Protein AF-A0A5C4T5H6-F1 (afdb_monomer_lite)

Sequence (127 aa):
MCQAFSWIGALLEVRLGWIAFPVREFPRATDLGVTTEFFFYPLCCALYFIFEPRRTRLMRGLYLLIWAFGLAMLDGLLSNYTDLLEYGRYAWYWSALDIALIFAVSNVYTRWFFKSSAMRSERRMPP

pLDDT: mean 85.36, std 9.33, range [51.44, 94.62]

InterPro domains:
  IPR048147 CBO0543-like [NF041644] (1-102)

Structure (mmCIF, N/CA/C/O backbone):
data_AF-A0A5C4T5H6-F1
#
_entry.id   AF-A0A5C4T5H6-F1
#
loop_
_atom_site.group_PDB
_atom_site.id
_atom_site.type_symbol
_atom_site.label_atom_id
_atom_site.label_alt_id
_atom_site.label_comp_id
_atom_site.label_asym_id
_atom_site.label_entity_id
_atom_site.label_seq_id
_atom_site.pdbx_PDB_ins_code
_atom_site.Cartn_x
_atom_site.Cartn_y
_atom_site.Cartn_z
_atom_site.occupancy
_atom_site.B_iso_or_equiv
_atom_site.auth_seq_id
_atom_site.auth_comp_id
_atom_site.auth_asym_id
_atom_site.auth_atom_id
_atom_site.pdbx_PDB_model_num
ATOM 1 N N . MET A 1 1 ? -7.691 -6.331 -9.777 1.00 77.31 1 MET A N 1
ATOM 2 C CA . MET A 1 1 ? -6.730 -7.370 -9.336 1.00 77.31 1 MET A CA 1
ATOM 3 C C . MET A 1 1 ? -6.230 -7.063 -7.939 1.00 77.31 1 MET A C 1
ATOM 5 O O . MET A 1 1 ? -6.552 -7.827 -7.047 1.00 77.31 1 MET A O 1
ATOM 9 N N . CYS A 1 2 ? -5.571 -5.918 -7.736 1.00 85.50 2 CYS A N 1
ATOM 10 C CA . CYS A 1 2 ? -5.068 -5.477 -6.429 1.00 85.50 2 CYS A CA 1
ATOM 11 C C . CYS A 1 2 ? -6.079 -5.623 -5.282 1.00 85.50 2 CYS A C 1
ATOM 13 O O . CYS A 1 2 ? -5.791 -6.295 -4.305 1.00 85.50 2 CYS A O 1
ATOM 15 N N . GLN A 1 3 ? -7.301 -5.129 -5.493 1.00 88.38 3 GLN A N 1
ATOM 16 C CA . GLN A 1 3 ? -8.418 -5.223 -4.549 1.00 88.38 3 GLN A CA 1
ATOM 17 C C . GLN A 1 3 ? -8.764 -6.657 -4.105 1.00 88.38 3 GLN A C 1
ATOM 19 O O . GLN A 1 3 ? -9.054 -6.888 -2.943 1.00 88.38 3 GLN A O 1
ATOM 24 N N . ALA A 1 4 ? -8.729 -7.645 -5.006 1.00 89.12 4 ALA A N 1
ATOM 25 C CA . ALA A 1 4 ? -9.054 -9.024 -4.632 1.00 89.12 4 ALA A CA 1
ATOM 26 C C . ALA A 1 4 ? -7.958 -9.640 -3.750 1.00 89.12 4 ALA A C 1
ATOM 28 O O . ALA A 1 4 ? -8.259 -10.339 -2.788 1.00 89.12 4 ALA A O 1
ATOM 29 N N . PHE A 1 5 ? -6.689 -9.361 -4.068 1.00 88.50 5 PHE A N 1
ATOM 30 C CA . PHE A 1 5 ? -5.560 -9.830 -3.269 1.00 88.50 5 PHE A CA 1
ATOM 31 C C . PHE A 1 5 ? -5.485 -9.124 -1.916 1.00 88.50 5 PHE A C 1
ATOM 33 O O . PHE A 1 5 ? -5.267 -9.800 -0.916 1.00 88.50 5 PHE A O 1
ATOM 40 N N . SER A 1 6 ? -5.723 -7.808 -1.872 1.00 87.88 6 SER A N 1
ATOM 41 C CA . SER A 1 6 ? -5.739 -7.055 -0.615 1.00 87.88 6 SER A CA 1
ATOM 42 C C . SER A 1 6 ? -6.850 -7.534 0.308 1.00 87.88 6 SER A C 1
ATOM 44 O O . SER A 1 6 ? -6.586 -7.784 1.471 1.00 87.88 6 SER A O 1
ATOM 46 N N . TRP A 1 7 ? -8.055 -7.795 -0.203 1.00 90.75 7 TRP A N 1
ATOM 47 C CA . TRP A 1 7 ? -9.142 -8.305 0.637 1.00 90.75 7 TRP A CA 1
ATOM 48 C C . TRP A 1 7 ? -8.864 -9.683 1.218 1.00 90.75 7 TRP A C 1
ATOM 50 O O . TRP A 1 7 ? -9.181 -9.925 2.377 1.00 90.75 7 TRP A O 1
ATOM 60 N N . ILE A 1 8 ? -8.292 -10.594 0.426 1.00 90.25 8 ILE A N 1
ATOM 61 C CA . ILE A 1 8 ? -7.930 -11.924 0.926 1.00 90.25 8 ILE A CA 1
ATOM 62 C C . ILE A 1 8 ? -6.840 -11.802 1.998 1.00 90.25 8 ILE A C 1
ATOM 64 O O . ILE A 1 8 ? -6.954 -12.460 3.030 1.00 90.25 8 ILE A O 1
ATOM 68 N N . GLY A 1 9 ? -5.831 -10.953 1.771 1.00 88.25 9 GLY A N 1
ATOM 69 C CA . GLY A 1 9 ? -4.773 -10.659 2.743 1.00 88.25 9 GLY A CA 1
ATOM 70 C C . GLY A 1 9 ? -5.336 -10.081 4.038 1.00 88.25 9 GLY A C 1
ATOM 71 O O . GLY A 1 9 ? -5.243 -10.717 5.082 1.00 88.25 9 GLY A O 1
ATOM 72 N N . ALA A 1 10 ? -6.058 -8.965 3.948 1.00 88.56 10 ALA A N 1
ATOM 73 C CA . ALA A 1 10 ? -6.642 -8.283 5.097 1.00 88.56 10 ALA A CA 1
ATOM 74 C C . ALA A 1 10 ? -7.619 -9.176 5.881 1.00 88.56 10 ALA A C 1
ATOM 76 O O . ALA A 1 10 ? -7.608 -9.194 7.111 1.00 88.56 10 ALA A O 1
ATOM 77 N N . LEU A 1 11 ? -8.448 -9.978 5.199 1.00 90.56 11 LEU A N 1
ATOM 78 C CA . LEU A 1 11 ? -9.341 -10.922 5.875 1.00 90.56 11 LEU A CA 1
ATOM 79 C C . LEU A 1 11 ? -8.549 -11.996 6.632 1.00 90.56 11 LEU A C 1
ATOM 81 O O . LEU A 1 11 ? -8.932 -12.370 7.741 1.00 90.56 11 LEU A O 1
ATOM 85 N N . LEU A 1 12 ? -7.459 -12.501 6.050 1.00 90.38 12 LEU A N 1
ATOM 86 C CA . LEU A 1 12 ? -6.587 -13.473 6.703 1.00 90.38 12 LEU A CA 1
ATOM 87 C C . LEU A 1 12 ? -5.895 -12.856 7.924 1.00 90.38 12 LEU A C 1
ATOM 89 O O . LEU A 1 12 ? -5.910 -13.458 8.994 1.00 90.38 12 LEU A O 1
ATOM 93 N N . GLU A 1 13 ? -5.361 -11.646 7.794 1.00 89.06 13 GLU A N 1
ATOM 94 C CA . GLU A 1 13 ? -4.701 -10.901 8.872 1.00 89.06 13 GLU A CA 1
ATOM 95 C C . GLU A 1 13 ? -5.649 -10.642 10.050 1.00 89.06 13 GLU A C 1
ATOM 97 O O . GLU A 1 13 ? -5.285 -10.888 11.203 1.00 89.06 13 GLU A O 1
ATOM 102 N N . VAL A 1 14 ? -6.897 -10.248 9.774 1.00 89.50 14 VAL A N 1
ATOM 103 C CA . VAL A 1 14 ? -7.933 -10.083 10.807 1.00 89.50 14 VAL A CA 1
ATOM 104 C C . VAL A 1 14 ? -8.283 -11.414 11.466 1.00 89.50 14 VAL A C 1
ATOM 106 O O . VAL A 1 14 ? -8.369 -11.501 12.691 1.00 89.50 14 VAL A O 1
ATOM 109 N N . ARG A 1 15 ? -8.443 -12.490 10.685 1.00 90.31 15 ARG A N 1
ATOM 110 C CA . ARG A 1 15 ? -8.738 -13.829 11.226 1.00 90.31 15 ARG A CA 1
ATOM 111 C C . ARG A 1 15 ? -7.612 -14.377 12.098 1.00 90.31 15 ARG A C 1
ATOM 113 O O . ARG A 1 15 ? -7.893 -15.100 13.050 1.00 90.31 15 ARG A O 1
ATOM 120 N N . LEU A 1 16 ? -6.364 -14.038 11.787 1.00 88.06 16 LEU A N 1
ATOM 121 C CA . LEU A 1 16 ? -5.187 -14.410 12.570 1.00 88.06 16 LEU A CA 1
ATOM 122 C C . LEU A 1 16 ? -4.942 -13.475 13.769 1.00 88.06 16 LEU A C 1
ATOM 124 O O . LEU A 1 16 ? -4.033 -13.732 14.560 1.00 88.06 16 LEU A O 1
ATOM 128 N N . GLY A 1 17 ? -5.740 -12.412 13.924 1.00 86.62 17 GLY A N 1
ATOM 129 C CA . GLY A 1 17 ? -5.588 -11.421 14.991 1.00 86.62 17 GLY A CA 1
ATOM 130 C C . GLY A 1 17 ? -4.324 -10.570 14.850 1.00 86.62 17 GLY A C 1
ATOM 131 O O . GLY A 1 17 ? -3.790 -10.084 15.848 1.00 86.62 17 GLY A O 1
ATOM 132 N N . TRP A 1 18 ? -3.797 -10.438 13.631 1.00 88.12 18 TRP A N 1
ATOM 133 C CA . TRP A 1 18 ? -2.633 -9.598 13.346 1.00 88.12 18 TRP A CA 1
ATOM 134 C C . TRP A 1 18 ? -3.023 -8.127 13.292 1.00 88.12 18 TRP A C 1
ATOM 136 O O . TRP A 1 18 ? -2.299 -7.280 13.817 1.00 88.12 18 TRP A O 1
ATOM 146 N N . ILE A 1 19 ? -4.197 -7.862 12.722 1.00 88.81 19 ILE A N 1
ATOM 147 C CA . ILE A 1 19 ? -4.794 -6.540 12.591 1.00 88.81 19 ILE A CA 1
ATOM 148 C C . ILE A 1 19 ? -6.234 -6.598 13.099 1.00 88.81 19 ILE A C 1
ATOM 150 O O . ILE A 1 19 ? -6.942 -7.584 12.896 1.00 88.81 19 ILE A O 1
ATOM 154 N N . ALA A 1 20 ? -6.678 -5.531 13.747 1.00 89.00 20 ALA A N 1
ATOM 155 C CA . ALA A 1 20 ? -8.071 -5.285 14.059 1.00 89.00 20 ALA A CA 1
ATOM 156 C C . ALA A 1 20 ? -8.470 -3.892 13.566 1.00 89.00 20 ALA A C 1
ATOM 158 O O . ALA A 1 20 ? -7.658 -2.973 13.522 1.00 89.00 20 ALA A O 1
ATOM 159 N N . PHE A 1 21 ? -9.741 -3.740 13.211 1.00 89.62 21 PHE A N 1
ATOM 160 C CA . PHE A 1 21 ? -10.343 -2.450 12.884 1.00 89.62 21 PHE A CA 1
ATOM 161 C C . PHE A 1 21 ? -11.379 -2.145 13.975 1.00 89.62 21 PHE A C 1
ATOM 163 O O . PHE A 1 21 ? -12.477 -2.709 13.917 1.00 89.62 21 PHE A O 1
ATOM 170 N N . PRO A 1 22 ? -11.035 -1.353 15.010 1.00 86.44 22 PRO A N 1
ATOM 171 C CA . PRO A 1 22 ? -11.933 -1.065 16.132 1.00 86.44 22 PRO A CA 1
ATOM 172 C C . PRO A 1 22 ? -13.133 -0.222 15.698 1.00 86.44 22 PRO A C 1
ATOM 174 O O . PRO A 1 22 ? -14.285 -0.562 15.981 1.00 86.44 22 PRO A O 1
ATOM 177 N N . VAL A 1 23 ? -12.866 0.855 14.957 1.00 86.25 23 VAL A N 1
ATOM 178 C CA . VAL A 1 23 ? -13.886 1.730 14.377 1.00 86.25 23 VAL A CA 1
ATOM 179 C C . VAL A 1 23 ? -14.125 1.320 12.925 1.00 86.25 23 VAL A C 1
ATOM 181 O O . VAL A 1 23 ? -13.258 1.480 12.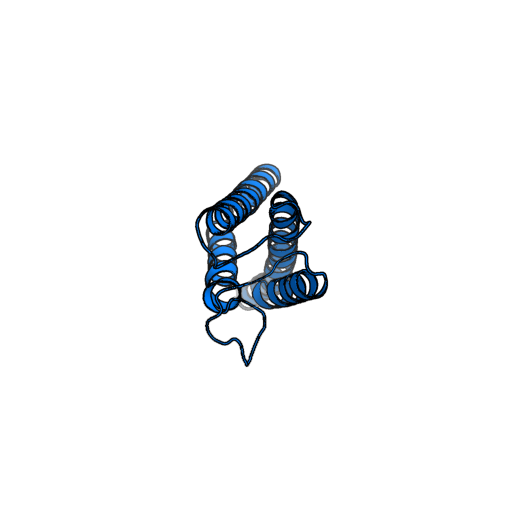070 1.00 86.25 23 VAL A O 1
ATOM 184 N N . ARG A 1 24 ? -15.320 0.786 12.640 1.00 87.19 24 ARG A N 1
ATOM 185 C CA . ARG A 1 24 ? -15.723 0.308 11.304 1.00 87.19 24 ARG A CA 1
ATOM 186 C C . ARG A 1 24 ? -17.015 0.960 10.850 1.00 87.19 24 ARG A C 1
ATOM 188 O O . ARG A 1 24 ? -17.927 1.153 11.652 1.00 87.19 24 ARG A O 1
ATOM 195 N N . GLU A 1 25 ? -17.132 1.215 9.552 1.00 87.31 25 GLU A N 1
ATOM 196 C CA . GLU A 1 25 ? -18.322 1.832 8.961 1.00 87.31 25 GLU A CA 1
ATOM 197 C C . GLU A 1 25 ? -19.502 0.854 8.905 1.00 87.31 25 GLU A C 1
ATOM 199 O O . GLU A 1 25 ? -20.645 1.232 9.158 1.00 87.31 25 GLU A O 1
ATOM 204 N N . PHE A 1 26 ? -19.230 -0.425 8.618 1.00 88.69 26 PHE A N 1
ATOM 205 C CA . PHE A 1 26 ? -20.254 -1.465 8.469 1.00 88.69 26 PHE A CA 1
ATOM 206 C C . PHE A 1 26 ? -19.968 -2.702 9.340 1.00 88.69 26 PHE A C 1
ATOM 208 O O . PHE A 1 26 ? -19.797 -3.804 8.812 1.00 88.69 26 PHE A O 1
ATOM 215 N N . PRO A 1 27 ? -19.992 -2.574 10.682 1.00 86.38 27 PRO A N 1
ATOM 216 C CA . PRO A 1 27 ? -19.557 -3.628 11.607 1.00 86.38 27 PRO A CA 1
ATOM 217 C C . PRO A 1 27 ? -20.422 -4.898 11.583 1.00 86.38 27 PRO A C 1
ATOM 219 O O . PRO A 1 27 ? -20.023 -5.915 12.135 1.00 86.38 27 PRO A O 1
ATOM 222 N N . ARG A 1 28 ? -21.620 -4.856 10.978 1.00 85.81 28 ARG A N 1
ATOM 223 C CA . ARG A 1 28 ? -22.487 -6.037 10.795 1.00 85.81 28 ARG A CA 1
ATOM 224 C C . ARG A 1 28 ? -22.240 -6.783 9.482 1.00 85.81 28 ARG A C 1
ATOM 226 O O . ARG A 1 28 ? -22.709 -7.906 9.345 1.00 85.81 28 ARG A O 1
ATOM 233 N N . ALA A 1 29 ? -21.582 -6.148 8.514 1.00 87.31 29 ALA A N 1
ATOM 234 C CA . ALA A 1 29 ? -21.370 -6.708 7.182 1.00 87.31 29 ALA A CA 1
ATOM 235 C C . ALA A 1 29 ? -19.943 -7.233 6.996 1.00 87.31 29 ALA A C 1
ATOM 237 O O . ALA A 1 29 ? -19.748 -8.229 6.305 1.00 87.31 29 ALA A O 1
ATOM 238 N N . THR A 1 30 ? -18.952 -6.566 7.593 1.00 85.50 30 THR A N 1
ATOM 239 C CA . THR A 1 30 ? -17.540 -6.924 7.456 1.00 85.50 30 THR A CA 1
ATOM 240 C C . THR A 1 30 ? -16.738 -6.526 8.694 1.00 85.50 30 THR A C 1
ATOM 242 O O . THR A 1 30 ? -17.036 -5.525 9.347 1.00 85.50 30 THR A O 1
ATOM 245 N N . ASP A 1 31 ? -15.700 -7.310 8.986 1.00 84.81 31 ASP A N 1
ATOM 246 C CA . ASP A 1 31 ? -14.708 -7.017 10.027 1.00 84.81 31 ASP A CA 1
ATOM 247 C C . ASP A 1 31 ? -13.582 -6.088 9.525 1.00 84.81 31 ASP A C 1
ATOM 249 O O . ASP A 1 31 ? -12.687 -5.734 10.292 1.00 84.81 31 ASP A O 1
ATOM 253 N N . LEU A 1 32 ? -13.632 -5.683 8.250 1.00 88.06 32 LEU A N 1
ATOM 254 C CA . LEU A 1 32 ? -12.667 -4.796 7.594 1.00 88.06 32 LEU A CA 1
ATOM 255 C C . LEU A 1 32 ? -13.137 -3.335 7.596 1.00 88.06 32 LEU A C 1
ATOM 257 O O . LEU A 1 32 ? -14.335 -3.066 7.485 1.00 88.06 32 LEU A O 1
ATOM 261 N N . GLY A 1 33 ? -12.191 -2.394 7.633 1.00 86.69 33 GLY A N 1
ATOM 262 C CA . GLY A 1 33 ? -12.460 -0.987 7.325 1.00 86.69 33 GLY A CA 1
ATOM 263 C C . GLY A 1 33 ? -12.799 -0.822 5.843 1.00 86.69 33 GLY A C 1
ATOM 264 O O . GLY A 1 33 ? -11.985 -1.130 4.971 1.00 86.69 33 GLY A O 1
ATOM 265 N N . VAL A 1 34 ? -14.009 -0.361 5.522 1.00 87.81 34 VAL A N 1
ATOM 266 C CA . VAL A 1 34 ? -14.449 -0.268 4.123 1.00 87.81 34 VAL A CA 1
ATOM 267 C C . VAL A 1 34 ? -13.711 0.853 3.402 1.00 87.81 34 VAL A C 1
ATOM 269 O O . VAL A 1 34 ? -13.236 0.649 2.287 1.00 87.81 34 VAL A O 1
ATOM 272 N N . THR A 1 35 ? -13.538 2.018 4.024 1.00 88.56 35 THR A N 1
ATOM 273 C CA . THR A 1 35 ? -12.835 3.144 3.389 1.00 88.56 35 THR A CA 1
ATOM 274 C C . THR A 1 35 ? -11.381 2.796 3.071 1.00 88.56 35 THR A C 1
ATOM 276 O O . THR A 1 35 ? -10.891 3.113 1.985 1.00 88.56 35 THR A O 1
ATOM 279 N N . THR A 1 36 ? -10.695 2.094 3.972 1.00 86.38 36 THR A N 1
ATOM 280 C CA . THR A 1 36 ? -9.296 1.701 3.778 1.00 86.38 36 THR A CA 1
ATOM 281 C C . THR A 1 36 ? -9.172 0.598 2.723 1.00 86.38 36 THR A C 1
ATOM 283 O O . THR A 1 36 ? -8.540 0.801 1.683 1.00 86.38 36 THR A O 1
ATOM 286 N N . GLU A 1 37 ? -9.855 -0.533 2.915 1.00 88.25 37 GLU A N 1
ATOM 287 C CA . GLU A 1 37 ? -9.679 -1.737 2.088 1.00 88.25 37 GLU A CA 1
ATOM 288 C C . GLU A 1 37 ? -10.344 -1.655 0.710 1.00 88.25 37 GLU A C 1
ATOM 290 O O . GLU A 1 37 ? -9.886 -2.282 -0.251 1.00 88.25 37 GLU A O 1
ATOM 295 N N . PHE A 1 38 ? -11.443 -0.908 0.577 1.00 87.94 38 PHE A N 1
ATOM 296 C CA . PHE A 1 38 ? -12.230 -0.868 -0.662 1.00 87.94 38 PHE A CA 1
ATOM 297 C C . PHE A 1 38 ? -11.922 0.366 -1.509 1.00 87.94 38 PHE A C 1
ATOM 299 O O . PHE A 1 38 ? -12.113 0.313 -2.724 1.00 87.94 38 PHE A O 1
ATOM 306 N N . PHE A 1 39 ? -11.423 1.451 -0.908 1.00 90.44 39 PHE A N 1
ATOM 307 C CA . PHE A 1 39 ? -11.142 2.695 -1.627 1.00 90.44 39 PHE A CA 1
ATOM 308 C C . PHE A 1 39 ? -9.668 3.081 -1.581 1.00 90.44 39 PHE A C 1
ATOM 310 O O . PHE A 1 39 ? -9.054 3.218 -2.640 1.00 90.44 39 PHE A O 1
ATOM 317 N N . PHE A 1 40 ? -9.086 3.228 -0.389 1.00 91.12 40 PHE A N 1
ATOM 318 C CA . PHE A 1 40 ? -7.731 3.758 -0.234 1.00 91.12 40 PHE A CA 1
ATOM 319 C C . PHE A 1 40 ? -6.670 2.868 -0.894 1.00 91.12 40 PHE A C 1
ATOM 321 O O . PHE A 1 40 ? -5.992 3.317 -1.821 1.00 91.12 40 PHE A O 1
ATOM 328 N N . TYR A 1 41 ? -6.566 1.591 -0.512 1.00 88.94 41 TYR A N 1
ATOM 329 C CA . TYR A 1 41 ? -5.554 0.698 -1.092 1.00 88.94 41 TYR A CA 1
ATOM 330 C C . TYR A 1 41 ? -5.728 0.464 -2.599 1.00 88.94 41 TYR A C 1
ATOM 332 O O . TYR A 1 41 ? -4.732 0.556 -3.328 1.00 88.94 41 TYR A O 1
ATOM 340 N N . PRO A 1 42 ? -6.948 0.225 -3.130 1.00 90.38 42 PRO A N 1
ATOM 341 C CA . PRO A 1 42 ? -7.150 0.136 -4.575 1.00 90.38 42 PRO A CA 1
ATOM 342 C C . PRO A 1 42 ? -6.752 1.414 -5.326 1.00 90.38 42 PRO A C 1
ATOM 344 O O . PRO A 1 42 ? -6.151 1.317 -6.399 1.00 90.38 42 PRO A O 1
ATOM 347 N N . LEU A 1 43 ? -7.025 2.597 -4.761 1.00 92.44 43 LEU A N 1
ATOM 348 C CA . LEU A 1 43 ? -6.614 3.881 -5.332 1.00 92.44 43 LEU A CA 1
ATOM 349 C C . LEU A 1 43 ? -5.088 4.027 -5.344 1.00 92.44 43 LEU A C 1
ATOM 351 O O . LEU A 1 43 ? -4.515 4.327 -6.392 1.00 92.44 43 LEU A O 1
ATOM 355 N N . CYS A 1 44 ? -4.416 3.766 -4.221 1.00 92.69 44 CYS A N 1
ATOM 356 C CA . CYS A 1 44 ? -2.955 3.794 -4.132 1.00 92.69 44 CYS A CA 1
ATOM 357 C C . CYS A 1 44 ? -2.313 2.833 -5.135 1.00 92.69 44 CYS A C 1
ATOM 359 O O . CYS A 1 44 ? -1.353 3.185 -5.818 1.00 92.69 44 CYS A O 1
ATOM 361 N N . CYS A 1 45 ? -2.892 1.646 -5.294 1.00 90.56 45 CYS A N 1
ATOM 362 C CA . CYS A 1 45 ? -2.431 0.663 -6.260 1.00 90.56 45 CYS A CA 1
ATOM 363 C C . CYS A 1 45 ? -2.602 1.147 -7.709 1.00 90.56 45 CYS A C 1
ATOM 365 O O . CYS A 1 45 ? -1.698 0.993 -8.530 1.00 90.56 45 CYS A O 1
ATOM 367 N N . ALA A 1 46 ? -3.728 1.790 -8.033 1.00 90.44 46 ALA A N 1
ATOM 368 C CA . ALA A 1 46 ? -3.936 2.405 -9.343 1.00 90.44 46 ALA A CA 1
ATOM 369 C C . ALA A 1 46 ? -2.930 3.538 -9.615 1.00 90.44 46 ALA A C 1
ATOM 371 O O . ALA A 1 46 ? -2.357 3.598 -10.704 1.00 90.44 46 ALA A O 1
ATOM 372 N N . LEU A 1 47 ? -2.659 4.396 -8.627 1.00 92.75 47 LEU A N 1
ATOM 373 C CA . LEU A 1 47 ? -1.655 5.460 -8.732 1.00 92.75 47 LEU A CA 1
ATOM 374 C C . LEU A 1 47 ? -0.249 4.887 -8.943 1.00 92.75 47 LEU A C 1
ATOM 376 O O . LEU A 1 47 ? 0.458 5.333 -9.847 1.00 92.75 47 LEU A O 1
ATOM 380 N N . TYR A 1 48 ? 0.125 3.853 -8.186 1.00 91.50 48 TYR A N 1
ATOM 381 C CA . TYR A 1 48 ? 1.372 3.119 -8.388 1.00 91.50 48 TYR A CA 1
ATOM 382 C C . TYR A 1 48 ? 1.507 2.621 -9.833 1.00 91.50 48 TYR A C 1
ATOM 384 O O . TYR A 1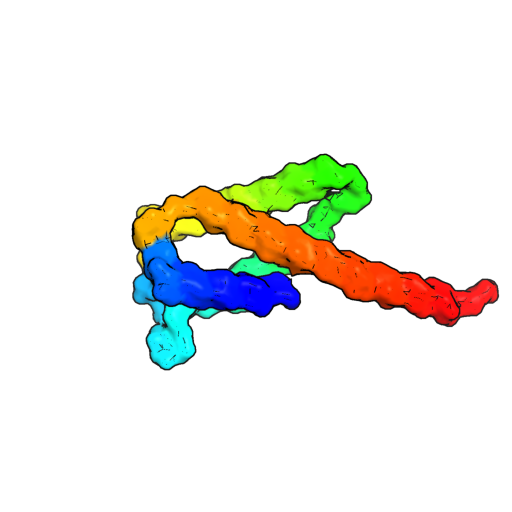 48 ? 2.568 2.774 -10.435 1.00 91.50 48 TYR A O 1
ATOM 392 N N . PHE A 1 49 ? 0.433 2.084 -10.425 1.00 87.94 49 PHE A N 1
ATOM 393 C CA . PHE A 1 49 ? 0.447 1.634 -11.818 1.00 87.94 49 PHE A CA 1
ATOM 394 C C . PHE A 1 49 ? 0.636 2.754 -12.829 1.00 87.94 49 PHE A C 1
ATOM 396 O O . PHE A 1 49 ? 1.409 2.604 -13.777 1.00 87.94 49 PHE A O 1
ATOM 403 N N . ILE A 1 50 ? -0.091 3.854 -12.651 1.00 88.62 50 ILE A N 1
ATOM 404 C CA . ILE A 1 50 ? -0.089 4.982 -13.585 1.00 88.62 50 ILE A CA 1
ATOM 405 C C . ILE A 1 50 ? 1.283 5.657 -13.604 1.00 88.62 50 ILE A C 1
ATOM 407 O O . ILE A 1 50 ? 1.803 5.974 -14.674 1.00 88.62 50 ILE A O 1
ATOM 411 N N . PHE A 1 51 ? 1.881 5.843 -12.428 1.00 90.06 51 PHE A N 1
ATOM 412 C CA . PHE A 1 51 ? 3.131 6.580 -12.259 1.00 90.06 51 PHE A CA 1
ATOM 413 C C . PHE A 1 51 ? 4.374 5.686 -12.228 1.00 90.06 51 PHE A C 1
ATOM 415 O O . PHE A 1 51 ? 5.476 6.172 -11.964 1.00 90.06 51 PHE A O 1
ATOM 422 N N . GLU A 1 52 ? 4.233 4.392 -12.524 1.00 87.88 52 GLU A N 1
ATOM 423 C CA . GLU A 1 52 ? 5.364 3.479 -12.499 1.00 87.88 52 GLU A CA 1
ATOM 424 C C . GLU A 1 52 ? 6.433 3.871 -13.544 1.00 87.88 52 GLU A C 1
ATOM 426 O O . GLU A 1 52 ? 6.154 3.916 -14.751 1.00 87.88 52 GLU A O 1
ATOM 431 N N . PRO A 1 53 ? 7.704 4.062 -13.138 1.00 84.62 53 PRO A N 1
ATOM 432 C CA . PRO A 1 53 ? 8.770 4.371 -14.079 1.00 84.62 53 PRO A CA 1
ATOM 433 C C . PRO A 1 53 ? 9.028 3.203 -15.048 1.00 84.62 53 PRO A C 1
ATOM 435 O O . PRO A 1 53 ? 9.322 2.075 -14.649 1.00 84.62 53 PRO A O 1
ATOM 438 N N . ARG A 1 54 ? 9.010 3.488 -16.359 1.00 79.75 54 ARG A N 1
ATOM 439 C CA . ARG A 1 54 ? 9.285 2.512 -17.440 1.00 79.75 54 ARG A CA 1
ATOM 440 C C . ARG A 1 54 ? 10.774 2.325 -17.773 1.00 79.75 54 ARG A C 1
ATOM 442 O O . ARG A 1 54 ? 11.097 1.782 -18.823 1.00 79.75 54 ARG A O 1
ATOM 449 N N . ARG A 1 55 ? 11.680 2.793 -16.909 1.00 78.69 55 ARG A N 1
ATOM 450 C CA . ARG A 1 55 ? 13.134 2.754 -17.147 1.00 78.69 55 ARG A CA 1
ATOM 451 C C . ARG A 1 55 ? 13.747 1.405 -16.746 1.00 78.69 55 ARG A C 1
ATOM 453 O O . ARG A 1 55 ? 13.508 0.387 -17.386 1.00 78.69 55 ARG A O 1
ATOM 460 N N . THR A 1 56 ? 14.562 1.388 -15.693 1.00 88.25 56 THR A N 1
ATOM 461 C CA . THR A 1 56 ? 15.351 0.222 -15.280 1.00 88.25 56 THR A CA 1
ATOM 462 C C . THR A 1 56 ? 14.613 -0.625 -14.245 1.00 88.25 56 THR A C 1
ATOM 464 O O . THR A 1 56 ? 13.770 -0.134 -13.491 1.00 88.25 56 THR A O 1
ATOM 467 N N . ARG A 1 57 ? 14.959 -1.919 -14.170 1.00 85.81 57 ARG A N 1
ATOM 468 C CA . ARG A 1 57 ? 14.421 -2.832 -13.143 1.00 85.81 57 ARG A CA 1
ATOM 469 C C . ARG A 1 57 ? 14.746 -2.348 -11.725 1.00 85.81 57 ARG A C 1
ATOM 471 O O . ARG A 1 57 ? 13.902 -2.475 -10.848 1.00 85.81 57 ARG A O 1
ATOM 478 N N . LEU A 1 58 ? 15.918 -1.735 -11.532 1.00 88.75 58 LEU A N 1
ATOM 479 C CA . LEU A 1 58 ? 16.326 -1.155 -10.251 1.00 88.75 58 LEU A CA 1
ATOM 480 C C . LEU A 1 58 ? 15.418 0.008 -9.831 1.00 88.75 58 LEU A C 1
ATOM 482 O O . LEU A 1 58 ? 14.924 0.012 -8.710 1.00 88.75 58 LEU A O 1
ATOM 486 N N . MET A 1 59 ? 15.143 0.959 -10.734 1.00 89.88 59 MET A N 1
ATOM 487 C CA . MET A 1 59 ? 14.246 2.078 -10.420 1.00 89.88 59 MET A CA 1
ATOM 488 C C . MET A 1 59 ? 12.834 1.608 -10.076 1.00 89.88 59 MET A C 1
ATOM 490 O O . MET A 1 59 ? 12.206 2.175 -9.192 1.00 89.88 59 MET A O 1
ATOM 494 N N . ARG A 1 60 ? 12.354 0.543 -10.722 1.00 89.56 60 ARG A N 1
ATOM 495 C CA . ARG A 1 60 ? 11.066 -0.080 -10.387 1.00 89.56 60 ARG A CA 1
ATOM 496 C C . ARG A 1 60 ? 11.067 -0.737 -9.012 1.00 89.56 60 ARG A C 1
ATOM 498 O O . ARG A 1 60 ? 10.089 -0.601 -8.289 1.00 89.56 60 ARG A O 1
ATOM 505 N N . GLY A 1 61 ? 12.158 -1.414 -8.653 1.00 90.69 61 GLY A N 1
ATOM 506 C CA . GLY A 1 61 ? 12.338 -1.986 -7.319 1.00 90.69 61 GLY A CA 1
ATOM 507 C C . GLY A 1 61 ? 12.335 -0.909 -6.237 1.00 90.69 61 GLY A C 1
ATOM 508 O O . GLY A 1 61 ? 11.563 -1.000 -5.292 1.00 90.69 61 GLY A O 1
ATOM 509 N N . LEU A 1 62 ? 13.117 0.159 -6.416 1.00 92.94 62 LEU A N 1
ATOM 510 C CA . LEU A 1 62 ? 13.130 1.297 -5.491 1.00 92.94 62 LEU A CA 1
ATOM 511 C C . LEU A 1 62 ? 11.760 1.974 -5.397 1.00 92.94 62 LEU A C 1
ATOM 513 O O . LEU A 1 62 ? 11.308 2.284 -4.303 1.00 92.94 62 LEU A O 1
ATOM 517 N N . TYR A 1 63 ? 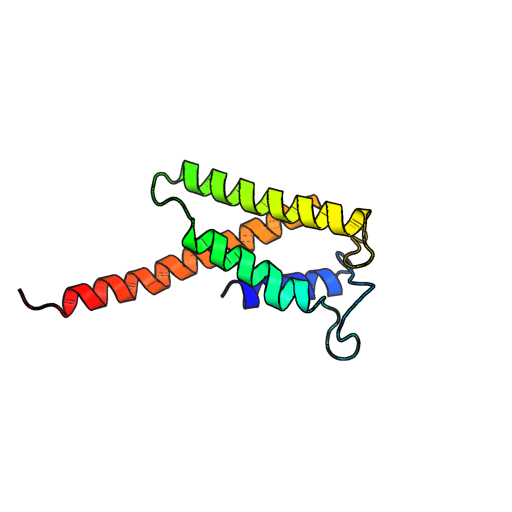11.077 2.154 -6.527 1.00 93.50 63 TYR A N 1
ATOM 518 C CA . TYR A 1 63 ? 9.731 2.720 -6.562 1.00 93.50 63 TYR A CA 1
ATOM 519 C C . TYR A 1 63 ? 8.721 1.860 -5.790 1.00 93.50 63 TYR A C 1
ATOM 521 O O . TYR A 1 63 ? 7.938 2.394 -5.012 1.00 93.50 63 TYR A O 1
ATOM 529 N N . LEU A 1 64 ? 8.772 0.532 -5.950 1.00 93.88 64 LEU A N 1
ATOM 530 C CA . LEU A 1 64 ? 7.953 -0.400 -5.173 1.00 93.88 64 LEU A CA 1
ATOM 531 C C . LEU A 1 64 ? 8.241 -0.289 -3.673 1.00 93.88 64 LEU A C 1
ATOM 533 O O . LEU A 1 64 ? 7.302 -0.208 -2.891 1.00 93.88 64 LEU A O 1
ATOM 537 N N . LEU A 1 65 ? 9.518 -0.254 -3.281 1.00 94.12 65 LEU A N 1
ATOM 538 C CA . LEU A 1 65 ? 9.901 -0.121 -1.876 1.00 94.12 65 LEU A CA 1
ATOM 539 C C . LEU A 1 65 ? 9.404 1.203 -1.288 1.00 94.12 65 LEU A C 1
ATOM 541 O O . LEU A 1 65 ? 8.824 1.195 -0.212 1.00 94.12 65 LEU A O 1
ATOM 545 N N . ILE A 1 66 ? 9.557 2.323 -2.000 1.00 94.56 66 ILE A N 1
ATOM 546 C CA . ILE A 1 66 ? 9.066 3.634 -1.543 1.00 94.56 66 ILE A CA 1
ATOM 547 C C . ILE A 1 66 ? 7.553 3.602 -1.309 1.00 94.56 66 ILE A C 1
ATOM 549 O O . ILE A 1 66 ? 7.092 4.078 -0.277 1.00 94.56 66 ILE A O 1
ATOM 553 N N . TRP A 1 67 ? 6.785 3.019 -2.233 1.00 94.62 67 TRP A N 1
ATOM 554 C CA . TRP A 1 67 ? 5.337 2.882 -2.066 1.00 94.62 67 TRP A CA 1
ATOM 555 C C . TRP A 1 67 ? 4.964 1.975 -0.896 1.00 94.62 67 TRP A C 1
ATOM 557 O O . TRP A 1 67 ? 4.125 2.350 -0.083 1.00 94.62 67 TRP A O 1
ATOM 567 N N . ALA A 1 68 ? 5.599 0.809 -0.791 1.00 94.12 68 ALA A N 1
ATOM 568 C CA . ALA A 1 68 ? 5.308 -0.161 0.255 1.00 94.12 68 ALA A CA 1
ATOM 569 C C . ALA A 1 68 ? 5.644 0.376 1.653 1.00 94.12 68 ALA A C 1
ATOM 571 O O . ALA A 1 68 ? 4.804 0.335 2.547 1.00 94.12 68 ALA A O 1
ATOM 572 N N . PHE A 1 69 ? 6.840 0.942 1.832 1.00 93.75 69 PHE A N 1
ATOM 573 C CA . PHE A 1 69 ? 7.237 1.560 3.096 1.00 93.75 69 PHE A CA 1
ATOM 574 C C . PHE A 1 69 ? 6.441 2.831 3.394 1.00 93.75 69 PHE A C 1
ATOM 576 O O . PHE A 1 69 ? 6.113 3.070 4.550 1.00 93.75 69 PHE A O 1
ATOM 583 N N . GLY A 1 70 ? 6.106 3.634 2.379 1.00 94.06 70 GLY A N 1
ATOM 584 C CA . GLY A 1 70 ? 5.289 4.833 2.551 1.00 94.06 70 GLY A CA 1
ATOM 585 C C . GLY A 1 70 ? 3.887 4.508 3.065 1.00 94.06 70 GLY A C 1
ATOM 586 O O . GLY A 1 70 ? 3.435 5.132 4.020 1.00 94.06 70 GLY A O 1
ATOM 587 N N . LEU A 1 71 ? 3.228 3.501 2.484 1.00 93.06 71 LEU A N 1
ATOM 588 C CA . LEU A 1 71 ? 1.917 3.040 2.947 1.00 93.06 71 LEU A CA 1
ATOM 589 C C . LEU A 1 71 ? 2.000 2.381 4.327 1.00 93.06 71 LEU A C 1
ATOM 591 O O . LEU A 1 71 ? 1.253 2.771 5.212 1.00 93.06 71 LEU A O 1
ATOM 595 N N . ALA A 1 72 ? 2.971 1.498 4.566 1.00 92.19 72 ALA A N 1
ATOM 596 C CA . ALA A 1 72 ? 3.138 0.882 5.884 1.00 92.19 72 ALA A CA 1
ATOM 597 C C . ALA A 1 72 ? 3.458 1.905 6.989 1.00 92.19 72 ALA A C 1
ATOM 599 O O . ALA A 1 72 ? 3.034 1.751 8.132 1.00 92.19 72 ALA A O 1
ATOM 600 N N . MET A 1 73 ? 4.194 2.973 6.663 1.00 91.75 73 MET A N 1
ATOM 601 C CA . MET A 1 73 ? 4.433 4.080 7.588 1.00 91.75 73 MET A CA 1
ATOM 602 C C . MET A 1 73 ? 3.150 4.871 7.859 1.00 91.75 73 MET A C 1
ATOM 604 O O . MET A 1 73 ? 2.920 5.256 9.004 1.00 91.75 73 MET A O 1
ATOM 608 N N . LEU A 1 74 ? 2.312 5.097 6.840 1.00 91.31 74 LEU A N 1
ATOM 609 C CA . LEU A 1 74 ? 0.987 5.688 7.029 1.00 91.31 74 LEU A CA 1
ATOM 610 C C . LEU A 1 74 ? 0.127 4.806 7.933 1.00 91.31 74 LEU A C 1
ATOM 612 O O . LEU A 1 74 ? -0.438 5.332 8.881 1.00 91.31 74 LEU A O 1
ATOM 616 N N . ASP A 1 75 ? 0.097 3.491 7.732 1.00 89.44 75 ASP A N 1
ATOM 617 C CA . ASP A 1 75 ? -0.652 2.574 8.601 1.00 89.44 75 ASP A CA 1
ATOM 618 C C . ASP A 1 75 ? -0.128 2.577 10.032 1.00 89.44 75 ASP A C 1
ATOM 620 O O . ASP A 1 75 ? -0.906 2.586 10.984 1.00 89.44 75 ASP A O 1
ATOM 624 N N . GLY A 1 76 ? 1.196 2.613 10.202 1.00 88.69 76 GLY A N 1
ATOM 625 C CA . GLY A 1 76 ? 1.818 2.793 11.507 1.00 88.69 76 GLY A CA 1
ATOM 626 C C . GLY A 1 76 ? 1.373 4.101 12.161 1.00 88.69 76 GLY A C 1
ATOM 627 O O . GLY A 1 76 ? 1.051 4.117 13.346 1.00 88.69 76 GLY A O 1
ATOM 628 N N . LEU A 1 77 ? 1.293 5.193 11.400 1.00 89.88 77 LEU A N 1
ATOM 629 C CA . LEU A 1 77 ? 0.798 6.473 11.899 1.00 89.88 77 LEU A CA 1
ATOM 630 C C . LEU A 1 77 ? -0.693 6.400 12.252 1.00 89.88 77 LEU A C 1
ATOM 632 O O . LEU A 1 77 ? -1.074 6.813 13.342 1.00 89.88 77 LEU A O 1
ATOM 636 N N . LEU A 1 78 ? -1.533 5.829 11.386 1.00 88.56 78 LEU A N 1
ATOM 637 C CA . LEU A 1 78 ? -2.949 5.625 11.682 1.00 88.56 78 LEU A CA 1
ATOM 638 C C . LEU A 1 78 ? -3.110 4.809 12.962 1.00 88.56 78 LEU A C 1
ATOM 640 O O . LEU A 1 78 ? -3.885 5.212 13.815 1.00 88.56 78 LEU A O 1
ATOM 644 N N . SER A 1 79 ? -2.341 3.741 13.146 1.00 89.56 79 SER A N 1
ATOM 645 C CA . SER A 1 79 ? -2.470 2.901 14.335 1.00 89.56 79 SER A CA 1
ATOM 646 C C . SER A 1 79 ? -2.006 3.569 15.629 1.00 89.56 79 SER A C 1
ATOM 648 O O . SER A 1 79 ? -2.558 3.303 16.690 1.00 89.56 79 SER A O 1
ATOM 650 N N . ASN A 1 80 ? -1.018 4.466 15.567 1.00 88.50 80 ASN A N 1
ATOM 651 C CA . ASN A 1 80 ? -0.552 5.184 16.758 1.00 88.50 80 ASN A CA 1
ATOM 652 C C . ASN A 1 80 ? -1.425 6.396 17.121 1.00 88.50 80 ASN A C 1
ATOM 654 O O . ASN A 1 80 ? -1.426 6.815 18.276 1.00 88.50 80 ASN A O 1
ATOM 658 N N . TYR A 1 81 ? -2.112 6.994 16.145 1.00 90.31 81 TYR A N 1
ATOM 659 C CA . TYR A 1 81 ? -2.829 8.262 16.326 1.00 90.31 81 TYR A CA 1
ATOM 660 C C . TYR A 1 81 ? -4.350 8.153 16.162 1.00 90.31 81 TYR A C 1
ATOM 662 O O . TYR A 1 81 ? -5.052 9.127 16.434 1.00 90.31 81 TYR A O 1
ATOM 670 N N . THR A 1 82 ? -4.875 7.015 15.704 1.00 88.56 82 THR A N 1
ATOM 671 C CA . THR A 1 82 ? -6.307 6.812 15.450 1.00 88.56 82 THR A CA 1
ATOM 672 C C . THR A 1 82 ? -6.748 5.391 15.799 1.00 88.56 82 THR A C 1
ATOM 674 O O . THR A 1 82 ? -5.998 4.441 15.610 1.00 88.56 82 THR A O 1
ATOM 677 N N . ASP A 1 83 ? -8.016 5.229 16.174 1.00 85.88 83 ASP A N 1
ATOM 678 C CA . ASP A 1 83 ? -8.617 3.911 16.439 1.00 85.88 83 ASP A CA 1
ATOM 679 C C . ASP A 1 83 ? -9.171 3.246 15.160 1.00 85.88 83 ASP A C 1
ATOM 681 O O . ASP A 1 83 ? -10.091 2.424 15.207 1.00 85.88 83 ASP A O 1
ATOM 685 N N . LEU A 1 84 ? -8.666 3.638 13.981 1.00 86.12 84 LEU A N 1
ATOM 686 C CA . LEU A 1 84 ? -9.064 3.031 12.704 1.00 86.12 84 LEU A CA 1
ATOM 687 C C . LEU A 1 84 ? -8.410 1.663 12.511 1.00 86.12 84 LEU A C 1
ATOM 689 O O . LEU A 1 84 ? -9.011 0.781 11.902 1.00 86.12 84 LEU A O 1
ATOM 693 N N . LEU A 1 85 ? -7.185 1.499 13.008 1.00 87.31 85 LEU A N 1
ATOM 694 C CA . LEU A 1 85 ? -6.357 0.324 12.784 1.00 87.31 85 LEU A CA 1
ATOM 695 C C . LEU A 1 85 ? -5.582 0.002 14.059 1.00 87.31 85 LEU A C 1
ATOM 697 O O . LEU A 1 85 ? -4.803 0.815 14.541 1.00 87.31 85 LEU A O 1
ATOM 701 N N . GLU A 1 86 ? -5.731 -1.205 14.572 1.00 86.25 86 GLU A N 1
ATOM 702 C CA . GLU A 1 86 ? -4.939 -1.697 15.691 1.00 86.25 86 GLU A CA 1
ATOM 703 C C . GLU A 1 86 ? -4.100 -2.882 15.238 1.00 86.25 86 GLU A C 1
ATOM 705 O O . GLU A 1 86 ? -4.619 -3.905 14.787 1.00 86.25 86 GLU A O 1
ATOM 710 N N . TYR A 1 87 ? -2.784 -2.755 15.384 1.00 82.62 87 TYR A N 1
ATOM 711 C CA . TYR A 1 87 ? -1.893 -3.901 15.284 1.00 82.62 87 TYR A CA 1
ATOM 712 C C . TYR A 1 87 ? -1.942 -4.681 16.596 1.00 82.62 87 TYR A C 1
ATOM 714 O O . TYR A 1 87 ? -1.729 -4.123 17.670 1.00 82.62 87 TYR A O 1
ATOM 722 N N . GLY A 1 88 ? -2.223 -5.982 16.508 1.00 77.75 88 GLY A N 1
ATOM 723 C CA . GLY A 1 88 ? -2.209 -6.878 17.662 1.00 77.75 88 GLY A CA 1
ATOM 724 C C . GLY A 1 88 ? -0.776 -7.203 18.095 1.00 77.75 88 GLY A C 1
ATOM 725 O O . GLY A 1 88 ? 0.010 -6.345 18.482 1.00 77.75 88 GLY A O 1
ATOM 726 N N . ARG A 1 89 ? -0.384 -8.480 17.998 1.00 66.56 89 ARG A N 1
ATOM 727 C CA . ARG A 1 89 ? 1.006 -8.916 18.270 1.00 66.56 89 ARG A CA 1
ATOM 728 C C . ARG A 1 89 ? 1.936 -8.778 17.058 1.00 66.56 89 ARG A C 1
ATOM 730 O O . ARG A 1 89 ? 3.056 -9.286 17.070 1.00 66.56 89 ARG A O 1
ATOM 737 N N . TYR A 1 90 ? 1.435 -8.161 15.996 1.00 66.12 90 TYR A N 1
ATOM 738 C CA . TYR A 1 90 ? 2.076 -8.090 14.698 1.00 66.12 90 TYR A CA 1
ATOM 739 C C . TYR A 1 90 ? 2.869 -6.797 14.573 1.00 66.12 90 TYR A C 1
ATOM 741 O O . TYR A 1 90 ? 2.431 -5.741 15.021 1.00 66.12 90 TYR A O 1
ATOM 749 N N . ALA A 1 91 ? 4.055 -6.873 13.982 1.00 74.12 91 ALA A N 1
ATOM 750 C CA . ALA A 1 91 ? 4.865 -5.685 13.805 1.00 74.12 91 ALA A CA 1
ATOM 751 C C . ALA A 1 91 ? 4.520 -5.001 12.479 1.00 74.12 91 ALA A C 1
ATOM 753 O O . ALA A 1 91 ? 4.552 -5.641 11.433 1.00 74.12 91 ALA A O 1
ATOM 754 N N . TRP A 1 92 ? 4.249 -3.698 12.527 1.00 74.88 92 TRP A N 1
ATOM 755 C CA . TRP A 1 92 ? 3.818 -2.874 11.387 1.00 74.88 92 TRP A CA 1
ATOM 756 C C . TRP A 1 92 ? 4.713 -2.979 10.135 1.00 74.88 92 TRP A C 1
ATOM 758 O O . TRP A 1 92 ? 4.257 -2.749 9.020 1.00 74.88 92 TRP A O 1
ATOM 768 N N . TYR A 1 93 ? 5.994 -3.340 10.286 1.00 76.25 93 TYR A N 1
ATOM 769 C CA . TYR A 1 93 ? 6.909 -3.505 9.152 1.00 76.25 93 TYR A CA 1
ATOM 770 C C . TYR A 1 93 ? 6.580 -4.720 8.277 1.00 76.25 93 TYR A C 1
ATOM 772 O O . TYR A 1 93 ? 6.973 -4.751 7.112 1.00 76.25 93 TYR A O 1
ATOM 780 N N . TRP A 1 94 ? 5.853 -5.706 8.800 1.00 82.19 94 TRP A N 1
ATOM 781 C CA . TRP A 1 94 ? 5.361 -6.816 7.992 1.00 82.19 94 TRP A CA 1
ATOM 782 C C . TRP A 1 94 ? 4.298 -6.368 6.985 1.00 82.19 94 TRP A C 1
ATOM 784 O O . TRP A 1 94 ? 4.329 -6.837 5.851 1.00 82.19 94 TRP A O 1
ATOM 794 N N . SER A 1 95 ? 3.486 -5.360 7.322 1.00 86.19 95 SER A N 1
ATOM 795 C CA . SER A 1 95 ? 2.537 -4.747 6.384 1.00 86.19 95 SER A CA 1
ATOM 796 C C . SER A 1 95 ? 3.243 -4.205 5.138 1.00 86.19 95 SER A C 1
ATOM 798 O O . SER A 1 95 ? 2.724 -4.303 4.030 1.00 86.19 95 SER A O 1
ATOM 800 N N . ALA A 1 96 ? 4.480 -3.705 5.269 1.00 90.62 96 ALA A N 1
ATOM 801 C CA . ALA A 1 96 ? 5.270 -3.279 4.112 1.00 90.62 96 ALA A CA 1
ATOM 802 C C . ALA A 1 96 ? 5.576 -4.448 3.159 1.00 90.62 96 ALA A C 1
ATOM 804 O O . ALA A 1 96 ? 5.585 -4.267 1.941 1.00 90.62 96 ALA A O 1
ATOM 805 N N . LEU A 1 97 ? 5.821 -5.647 3.695 1.00 90.31 97 LEU A N 1
ATOM 806 C CA . LEU A 1 97 ? 6.077 -6.842 2.895 1.00 90.31 97 LEU A CA 1
ATOM 807 C C . LEU A 1 97 ? 4.807 -7.304 2.173 1.00 90.31 97 LEU A C 1
ATOM 809 O O . LEU A 1 97 ? 4.871 -7.585 0.974 1.00 90.31 97 LEU A O 1
ATOM 813 N N . ASP A 1 98 ? 3.665 -7.307 2.860 1.00 89.94 98 ASP A N 1
ATOM 814 C CA . ASP A 1 98 ? 2.375 -7.683 2.273 1.00 89.94 98 ASP A CA 1
ATOM 815 C C . ASP A 1 98 ? 1.949 -6.704 1.171 1.00 89.94 98 ASP A C 1
ATOM 817 O O . ASP A 1 98 ? 1.642 -7.118 0.047 1.00 89.94 98 ASP A O 1
ATOM 821 N N . ILE A 1 99 ? 2.057 -5.395 1.421 1.00 91.19 99 ILE A N 1
ATOM 822 C CA . ILE A 1 99 ? 1.785 -4.351 0.422 1.00 91.19 99 ILE A CA 1
ATOM 823 C C . ILE A 1 99 ? 2.715 -4.511 -0.786 1.00 91.19 99 ILE A C 1
ATOM 825 O O . ILE A 1 99 ? 2.255 -4.492 -1.934 1.00 91.19 99 ILE A O 1
ATOM 829 N N . ALA A 1 100 ? 4.019 -4.711 -0.558 1.00 92.75 100 ALA A N 1
ATOM 830 C CA . ALA A 1 100 ? 4.983 -4.914 -1.636 1.00 92.75 100 ALA A CA 1
ATOM 831 C C . ALA A 1 100 ? 4.640 -6.150 -2.480 1.00 92.75 100 ALA A C 1
ATOM 833 O O . ALA A 1 100 ? 4.711 -6.088 -3.712 1.00 92.75 100 ALA A O 1
ATOM 834 N N . LEU A 1 101 ? 4.243 -7.254 -1.843 1.00 92.50 101 LEU A N 1
ATOM 835 C CA . LEU A 1 101 ? 3.857 -8.488 -2.519 1.00 92.50 101 LEU A CA 1
ATOM 836 C C . LEU A 1 101 ? 2.599 -8.283 -3.370 1.00 92.50 101 LEU A C 1
ATOM 838 O O . LEU A 1 101 ? 2.606 -8.616 -4.559 1.00 92.50 101 LEU A O 1
ATOM 842 N N . ILE A 1 102 ? 1.549 -7.682 -2.805 1.00 92.06 102 ILE A N 1
ATOM 843 C CA . ILE A 1 102 ? 0.286 -7.403 -3.505 1.00 92.06 102 ILE A CA 1
ATOM 844 C C . ILE A 1 102 ? 0.531 -6.502 -4.719 1.00 92.06 102 ILE A C 1
ATOM 846 O O . ILE A 1 102 ? 0.030 -6.786 -5.817 1.00 92.06 102 ILE A O 1
ATOM 850 N N . PHE A 1 103 ? 1.323 -5.439 -4.560 1.00 91.56 103 PHE A N 1
ATOM 851 C CA . PHE A 1 103 ? 1.640 -4.506 -5.642 1.00 91.56 103 PHE A CA 1
ATOM 852 C C . PHE A 1 103 ? 2.488 -5.186 -6.720 1.00 91.56 103 PHE A C 1
ATOM 854 O O . PHE A 1 103 ? 2.187 -5.059 -7.910 1.00 91.56 103 PHE A O 1
ATOM 861 N N . ALA A 1 104 ? 3.501 -5.965 -6.332 1.00 91.06 104 ALA A N 1
ATOM 862 C CA . ALA A 1 104 ? 4.350 -6.696 -7.267 1.00 91.06 104 ALA A CA 1
ATOM 863 C C . ALA A 1 104 ? 3.552 -7.718 -8.088 1.00 91.06 104 ALA A C 1
ATOM 865 O O . ALA A 1 104 ? 3.634 -7.709 -9.319 1.00 91.06 104 ALA A O 1
ATOM 866 N N . VAL A 1 105 ? 2.736 -8.556 -7.440 1.00 91.62 105 VAL A N 1
ATOM 867 C CA . VAL A 1 105 ? 1.893 -9.560 -8.111 1.00 91.62 105 VAL A CA 1
ATOM 868 C C . VAL A 1 105 ? 0.888 -8.885 -9.037 1.00 91.62 105 VAL A C 1
ATOM 870 O O . VAL A 1 105 ? 0.781 -9.254 -10.211 1.00 91.62 105 VAL A O 1
ATOM 873 N N . SER A 1 106 ? 0.215 -7.838 -8.555 1.00 90.06 106 SER A N 1
ATOM 874 C CA . SER A 1 106 ? -0.713 -7.051 -9.370 1.00 90.06 106 SER A CA 1
ATOM 875 C C . SER A 1 106 ? -0.021 -6.466 -10.601 1.00 90.06 106 SER A C 1
ATOM 877 O O . SER A 1 106 ? -0.622 -6.409 -11.674 1.00 90.06 106 SER A O 1
ATOM 879 N N . ASN A 1 107 ? 1.247 -6.069 -10.484 1.00 87.88 107 ASN A N 1
ATOM 880 C CA . ASN A 1 107 ? 2.007 -5.449 -11.565 1.00 87.88 107 ASN A CA 1
ATOM 881 C C . ASN A 1 107 ? 2.473 -6.441 -12.611 1.00 87.88 107 ASN A C 1
ATOM 883 O O . ASN A 1 107 ? 2.305 -6.212 -13.812 1.00 87.88 107 ASN A O 1
ATOM 887 N N . VAL A 1 108 ? 2.984 -7.581 -12.161 1.00 88.62 108 VAL A N 1
ATOM 888 C CA . VAL A 1 108 ? 3.328 -8.700 -13.036 1.00 88.62 108 VAL A CA 1
ATOM 889 C C . VAL A 1 108 ? 2.096 -9.134 -13.829 1.00 88.62 108 VAL A C 1
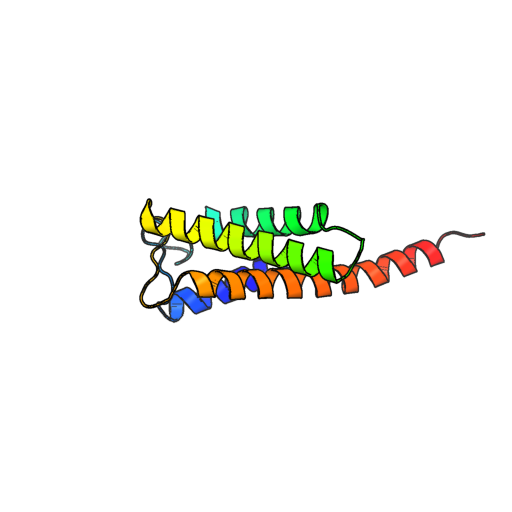ATOM 891 O O . VAL A 1 108 ? 2.167 -9.215 -15.058 1.00 88.62 108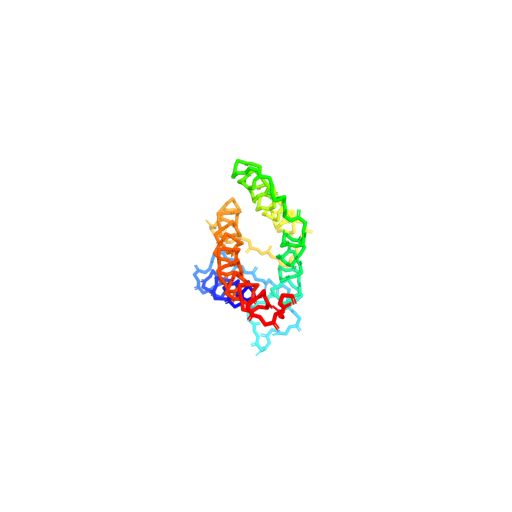 VAL A O 1
ATOM 894 N N . TYR A 1 109 ? 0.957 -9.321 -13.156 1.00 88.88 109 TYR A N 1
ATOM 895 C CA . TYR A 1 109 ? -0.290 -9.706 -13.809 1.00 88.88 109 TYR A CA 1
ATOM 896 C C . TYR A 1 109 ? -0.766 -8.654 -14.813 1.00 88.88 109 TYR A C 1
ATOM 898 O O . TYR A 1 109 ? -1.026 -8.980 -15.970 1.00 88.88 109 TYR A O 1
ATOM 906 N N . THR A 1 110 ? -0.849 -7.388 -14.396 1.00 86.00 110 THR A N 1
ATOM 907 C CA . THR A 1 110 ? -1.343 -6.288 -15.238 1.00 86.00 110 THR A CA 1
ATOM 908 C C . THR A 1 110 ? -0.519 -6.185 -16.517 1.00 86.00 110 THR A C 1
ATOM 910 O O . THR A 1 110 ? -1.067 -6.152 -17.617 1.00 86.00 110 THR A O 1
ATOM 913 N N . ARG A 1 111 ? 0.810 -6.243 -16.414 1.00 84.06 111 ARG A N 1
ATOM 914 C CA . ARG A 1 111 ? 1.677 -6.237 -17.596 1.00 84.06 111 ARG A CA 1
ATOM 915 C C . ARG A 1 111 ? 1.488 -7.454 -18.475 1.00 84.06 111 ARG A C 1
ATOM 917 O O . ARG A 1 111 ? 1.471 -7.302 -19.690 1.00 84.06 111 ARG A O 1
ATOM 924 N N . TRP A 1 112 ? 1.390 -8.644 -17.895 1.00 87.81 112 TRP A N 1
ATOM 925 C CA . TRP A 1 112 ? 1.170 -9.862 -18.667 1.00 87.81 112 TRP A CA 1
ATOM 926 C C . TRP A 1 112 ? -0.152 -9.795 -19.444 1.00 87.81 112 TRP A C 1
ATOM 928 O O . TRP A 1 112 ? -0.168 -10.036 -20.652 1.00 87.81 112 TRP A O 1
ATOM 938 N N . PHE A 1 113 ? -1.225 -9.366 -18.780 1.00 87.25 113 PHE A N 1
ATOM 939 C CA . PHE A 1 113 ? -2.552 -9.230 -19.369 1.00 87.25 113 PHE A CA 1
ATOM 940 C C . PHE A 1 113 ? -2.554 -8.211 -20.517 1.00 87.25 113 PHE A C 1
ATOM 942 O O . PHE A 1 113 ? -2.935 -8.543 -21.645 1.00 87.25 113 PHE A O 1
ATOM 949 N N . PHE A 1 114 ? -2.034 -7.002 -20.273 1.00 83.12 114 PHE A N 1
ATOM 950 C CA . PHE A 1 114 ? -2.013 -5.926 -21.270 1.00 83.12 114 PHE A CA 1
ATOM 951 C C . PHE A 1 114 ? -0.963 -6.106 -22.378 1.00 83.12 114 PHE A C 1
ATOM 953 O O . PHE A 1 114 ? -1.130 -5.581 -23.479 1.00 83.12 114 PHE A O 1
ATOM 960 N N . LYS A 1 115 ? 0.093 -6.898 -22.156 1.00 80.25 115 LYS A N 1
ATOM 961 C CA . LYS A 1 115 ? 1.060 -7.258 -23.208 1.00 80.25 115 LYS A CA 1
ATOM 962 C C . LYS A 1 115 ? 0.380 -8.011 -24.355 1.00 80.25 115 LYS A C 1
ATOM 964 O O . LYS A 1 115 ? 0.724 -7.806 -25.516 1.00 80.25 115 LYS A O 1
ATOM 969 N N . SER A 1 116 ? -0.588 -8.874 -24.041 1.00 67.62 116 SER A N 1
ATOM 970 C CA . SER A 1 116 ? -1.305 -9.660 -25.052 1.00 67.62 116 SER A CA 1
ATOM 971 C C . SER A 1 116 ? -2.248 -8.810 -25.913 1.00 67.62 116 SER A C 1
ATOM 973 O O . SER A 1 116 ? -2.375 -9.056 -27.114 1.00 67.62 116 SER A O 1
ATOM 975 N N . SER A 1 117 ? -2.876 -7.789 -25.326 1.00 64.56 117 SER A N 1
ATOM 976 C CA . SER A 1 117 ? -3.791 -6.885 -26.024 1.00 64.56 117 SER A CA 1
ATOM 977 C C . SER A 1 117 ? -3.051 -5.854 -26.872 1.00 64.56 117 SER A C 1
ATOM 979 O O . SER A 1 117 ? -3.480 -5.618 -27.999 1.00 64.56 117 SER A O 1
ATOM 981 N N . ALA A 1 118 ? -1.903 -5.340 -26.416 1.00 64.19 118 ALA A N 1
ATOM 982 C CA . ALA A 1 118 ? -1.036 -4.481 -27.230 1.00 64.19 118 ALA A CA 1
ATOM 983 C C . ALA A 1 118 ? -0.532 -5.204 -28.497 1.00 64.19 118 ALA A C 1
ATOM 985 O O . ALA A 1 118 ? -0.713 -4.708 -29.606 1.00 64.19 118 ALA A O 1
ATOM 986 N N . MET A 1 119 ? -0.030 -6.442 -28.365 1.00 58.31 119 MET A N 1
ATOM 987 C CA . MET A 1 119 ? 0.365 -7.256 -29.530 1.00 58.31 119 MET A CA 1
ATOM 988 C C . MET A 1 119 ? -0.811 -7.580 -30.468 1.00 58.31 119 MET A C 1
ATOM 990 O O . MET A 1 119 ? -0.614 -7.845 -31.655 1.00 58.31 119 MET A O 1
ATOM 994 N N . ARG A 1 120 ? -2.048 -7.605 -29.953 1.00 58.34 120 ARG A N 1
ATOM 995 C CA . ARG A 1 120 ? -3.253 -7.877 -30.747 1.00 58.34 120 ARG A CA 1
ATOM 996 C C . ARG A 1 120 ? -3.768 -6.635 -31.482 1.00 58.34 120 ARG A C 1
ATOM 998 O O . ARG A 1 120 ? -4.388 -6.819 -32.526 1.00 58.34 120 ARG A O 1
ATOM 1005 N N . SER A 1 121 ? -3.536 -5.415 -30.985 1.00 60.69 121 SER A N 1
ATOM 1006 C CA . SER A 1 121 ? -3.913 -4.189 -31.706 1.00 60.69 121 SER A CA 1
ATOM 1007 C C . SER A 1 121 ? -2.956 -3.884 -32.856 1.00 60.69 121 SER A C 1
ATOM 1009 O O . SER A 1 121 ? -3.427 -3.541 -33.934 1.00 60.69 121 SER A O 1
ATOM 1011 N N . GLU A 1 122 ? -1.646 -4.090 -32.676 1.00 60.84 122 GLU A N 1
ATOM 1012 C CA . GLU A 1 122 ? -0.658 -3.943 -33.762 1.00 60.84 122 GLU A CA 1
ATOM 1013 C C . GLU A 1 122 ? -0.951 -4.893 -34.927 1.00 60.84 122 GLU A C 1
ATOM 1015 O O . GLU A 1 122 ? -0.870 -4.505 -36.085 1.00 60.84 122 GLU A O 1
ATOM 1020 N N . ARG A 1 123 ? -1.401 -6.120 -34.637 1.00 58.97 123 ARG A N 1
ATOM 1021 C CA . ARG A 1 123 ? -1.744 -7.111 -35.669 1.00 58.97 123 ARG A CA 1
ATOM 1022 C C . ARG A 1 123 ? -3.025 -6.781 -36.461 1.00 58.97 123 ARG A C 1
ATOM 1024 O O . ARG A 1 123 ? -3.335 -7.496 -37.408 1.00 58.97 123 ARG A O 1
ATOM 1031 N N . ARG A 1 124 ? -3.800 -5.762 -36.060 1.00 62.03 124 ARG A N 1
ATOM 1032 C CA . ARG A 1 124 ? -5.040 -5.329 -36.739 1.00 62.03 124 ARG A CA 1
ATOM 1033 C C . ARG A 1 124 ? -4.886 -4.046 -37.558 1.00 62.03 124 ARG A C 1
ATOM 1035 O O . ARG A 1 124 ? -5.842 -3.688 -38.240 1.00 62.03 124 ARG A O 1
ATOM 1042 N N . 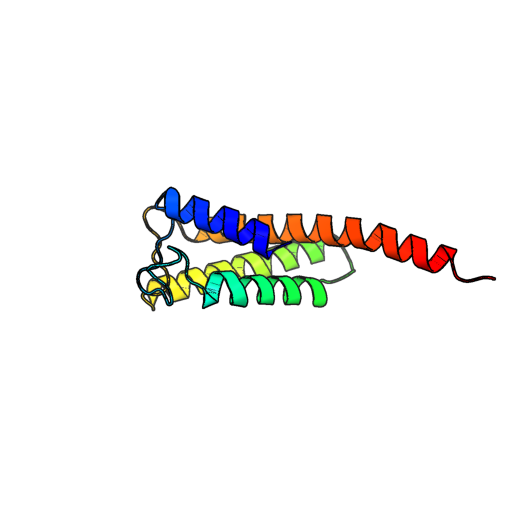MET A 1 125 ? -3.745 -3.359 -37.497 1.00 51.44 125 MET A N 1
ATOM 1043 C CA . MET A 1 125 ? -3.486 -2.229 -38.390 1.00 51.44 125 MET A CA 1
ATOM 1044 C C . MET A 1 125 ? -2.927 -2.773 -39.713 1.00 51.44 125 MET A C 1
ATOM 1046 O O . MET A 1 125 ? -1.895 -3.446 -39.680 1.00 51.44 125 MET A O 1
ATOM 1050 N N . PRO A 1 126 ? -3.612 -2.575 -40.857 1.00 56.12 126 PRO A N 1
ATOM 1051 C CA . PRO A 1 126 ? -3.030 -2.907 -42.152 1.00 56.12 126 PRO A CA 1
ATOM 1052 C C . PRO A 1 126 ? -1.823 -1.990 -42.446 1.00 56.12 126 PRO A C 1
ATOM 1054 O O . PRO A 1 126 ? -1.760 -0.896 -41.877 1.00 56.12 126 PRO A O 1
ATOM 1057 N N . PRO A 1 127 ? -0.867 -2.458 -43.272 1.00 65.06 127 PRO A N 1
ATOM 1058 C CA . PRO A 1 127 ? 0.328 -1.702 -43.653 1.00 65.06 127 PRO A CA 1
ATOM 1059 C C . PRO A 1 127 ? 0.010 -0.431 -44.447 1.00 65.06 127 PRO A C 1
ATOM 1061 O O . PRO A 1 127 ? -1.039 -0.403 -45.134 1.00 65.06 127 PRO A O 1
#

Radius of gyration: 17.23 Å; chains: 1; bounding box: 39×23×62 Å

Secondary structure (DSSP, 8-state):
-HHHHHHHHHHHHHHTTSEE-SS-S-TTT-SS-HIIIIIIHHHHHHHHHHT---S-HHHHHHHHHHHHHHHHHHHHHHHHH-TT-EE-SS-THHHHHHHHHHHHHHHHHHHHHHHHHHHHHHTTS--

Foldseek 3Di:
DLLVLLVVVVVVCVVVQQKFFQDAPCVPPDRAHCCCSVPVLVVLLVVCQVPQDPDDPVSNVVSLLCSLVVVLVVQVVCCVPHSRMDGDPHDSVVSSVSSSVSSVVCNVVVCVVVVVVVVVVVVPDDD

Organism: NCBI:txid1172614